Protein AF-A0A8J3EU30-F1 (afdb_monomer_lite)

InterPro domains:
  IPR036388 Winged helix-like DNA-binding domain superfamily [G3DSA:1.10.10.10] (7-83)
  IPR036390 Winged helix DNA-binding domain superfamily [SSF46785] (15-82)

Secondary structure (DSSP, 8-state):
------HHHHHHHHHHHHTTSSS--HHHHHHHHH---HHHHHHHHHHHHHTTSEE--EEEEPTTT--EEEE-TT-EE-HHHHHHHHHHT-

Foldseek 3Di:
DPPPQPLLLQLLLQQVVLVPDPQRDQLVRSCVRSVDHSVVSVVSVVVCVVVVQKDDFDQDQDPVPRDTDTDCRRIDGDPVNVVSNVVVVD

Organism: NCBI:txid1516104

Structure (mmCIF, N/CA/C/O backbone):
data_AF-A0A8J3EU30-F1
#
_entry.id   AF-A0A8J3EU30-F1
#
loop_
_atom_site.group_PDB
_atom_site.id
_atom_site.type_symbol
_atom_site.label_atom_id
_atom_site.label_alt_id
_atom_site.label_comp_id
_atom_site.label_asym_id
_atom_site.label_entity_id
_atom_site.label_seq_id
_atom_site.pdbx_PDB_ins_code
_atom_site.Cartn_x
_atom_site.Cartn_y
_atom_site.Cartn_z
_atom_site.occupancy
_atom_site.B_iso_or_equiv
_atom_site.auth_seq_id
_atom_site.auth_comp_id
_atom_site.auth_asym_id
_atom_site.auth_atom_id
_atom_site.pdbx_PDB_model_num
ATOM 1 N N . MET A 1 1 ? -17.996 -14.029 12.569 1.00 33.94 1 MET A N 1
ATOM 2 C CA . MET A 1 1 ? -17.986 -13.377 11.247 1.00 33.94 1 MET A CA 1
ATOM 3 C C . MET A 1 1 ? -16.531 -13.289 10.846 1.00 33.94 1 MET A C 1
ATOM 5 O O . MET A 1 1 ? -15.818 -12.483 11.416 1.00 33.94 1 MET A O 1
ATOM 9 N N . THR A 1 2 ? -16.058 -14.224 10.028 1.00 36.41 2 THR A N 1
ATOM 10 C CA . THR A 1 2 ? -14.691 -14.214 9.502 1.00 36.41 2 THR A CA 1
ATOM 11 C C . THR A 1 2 ? -14.639 -13.131 8.439 1.00 36.41 2 THR A C 1
ATOM 13 O O . THR A 1 2 ? -15.176 -13.309 7.349 1.00 36.41 2 THR A O 1
ATOM 16 N N . THR A 1 3 ? -14.082 -11.978 8.789 1.00 44.31 3 THR A N 1
ATOM 17 C CA . THR A 1 3 ? -13.671 -10.951 7.835 1.00 44.31 3 THR A CA 1
ATOM 18 C C . THR A 1 3 ? -12.640 -11.608 6.923 1.00 44.31 3 THR A C 1
ATOM 20 O O . THR A 1 3 ? -11.489 -11.793 7.307 1.00 44.31 3 THR A O 1
ATOM 23 N N . MET A 1 4 ? -13.078 -12.089 5.757 1.00 49.94 4 MET A N 1
ATOM 24 C CA . MET A 1 4 ? -12.158 -12.392 4.668 1.00 49.94 4 MET A CA 1
ATOM 25 C C . MET A 1 4 ? -11.538 -11.051 4.297 1.00 49.94 4 MET A C 1
ATOM 27 O O . MET A 1 4 ? -12.228 -10.204 3.736 1.00 49.94 4 MET A O 1
ATOM 31 N N . ILE A 1 5 ? -10.296 -10.830 4.719 1.00 55.09 5 ILE A N 1
ATOM 32 C CA . ILE A 1 5 ? -9.524 -9.660 4.316 1.00 55.09 5 ILE A CA 1
ATOM 33 C C . ILE A 1 5 ? -9.429 -9.732 2.789 1.00 55.09 5 ILE A C 1
ATOM 35 O O . ILE A 1 5 ? -9.004 -10.757 2.254 1.00 55.09 5 ILE A O 1
ATOM 39 N N . SER A 1 6 ? -9.901 -8.695 2.099 1.00 65.44 6 SER A N 1
ATOM 40 C CA . SER A 1 6 ? -9.782 -8.592 0.642 1.00 65.44 6 SER A CA 1
ATOM 41 C C . SER A 1 6 ? -8.303 -8.567 0.246 1.00 65.44 6 SER A C 1
ATOM 43 O O . SER A 1 6 ? -7.475 -8.048 0.997 1.00 65.44 6 SER A O 1
ATOM 45 N N . ASP A 1 7 ? -7.951 -9.069 -0.938 1.00 68.69 7 ASP A N 1
ATOM 46 C CA . ASP A 1 7 ? -6.567 -9.034 -1.434 1.00 68.69 7 ASP A CA 1
ATOM 47 C C . ASP A 1 7 ? -5.989 -7.604 -1.396 1.00 68.69 7 ASP A C 1
ATOM 49 O O . ASP A 1 7 ? -4.845 -7.408 -0.991 1.00 68.69 7 ASP A O 1
ATOM 53 N N . ALA A 1 8 ? -6.815 -6.588 -1.679 1.00 68.50 8 ALA A N 1
ATOM 54 C CA . ALA A 1 8 ? -6.451 -5.171 -1.568 1.00 68.50 8 ALA A CA 1
ATOM 55 C C . ALA A 1 8 ? -6.170 -4.722 -0.118 1.00 68.50 8 ALA A C 1
ATOM 57 O O . ALA A 1 8 ? -5.252 -3.946 0.142 1.00 68.50 8 ALA A O 1
ATOM 58 N N . GLU A 1 9 ? -6.925 -5.237 0.853 1.00 74.44 9 GLU A N 1
ATOM 59 C CA . GLU A 1 9 ? -6.749 -4.926 2.275 1.00 74.44 9 GLU A CA 1
ATOM 60 C C . GLU A 1 9 ? -5.476 -5.583 2.837 1.00 74.44 9 GLU A C 1
ATOM 62 O O . GLU A 1 9 ? -4.749 -4.958 3.613 1.00 74.44 9 GLU A O 1
ATOM 67 N N . MET A 1 10 ? -5.155 -6.808 2.401 1.00 77.25 10 MET A N 1
ATOM 68 C CA . MET A 1 10 ? -3.871 -7.449 2.708 1.00 77.25 10 MET A CA 1
ATOM 69 C C . MET A 1 10 ? -2.696 -6.687 2.088 1.00 77.25 10 MET A C 1
ATOM 71 O O . MET A 1 10 ? -1.677 -6.496 2.751 1.00 77.25 10 MET A O 1
ATOM 75 N N . MET A 1 11 ? -2.840 -6.202 0.852 1.00 76.88 11 MET A N 1
ATOM 76 C CA . MET A 1 11 ? -1.811 -5.382 0.204 1.00 76.88 11 MET A CA 1
ATOM 77 C C . MET A 1 11 ? -1.580 -4.070 0.941 1.00 76.88 11 MET A C 1
ATOM 79 O O . MET A 1 11 ? -0.435 -3.683 1.155 1.00 76.88 11 MET A O 1
ATOM 83 N N . LEU A 1 12 ? -2.646 -3.407 1.390 1.00 79.00 12 LEU A N 1
ATOM 84 C CA . LEU A 1 12 ? -2.534 -2.173 2.159 1.00 79.00 12 LEU A CA 1
ATOM 85 C C . LEU A 1 12 ? -1.776 -2.392 3.479 1.00 79.00 12 LEU A C 1
ATOM 87 O O . LEU A 1 12 ? -0.948 -1.564 3.862 1.00 79.00 12 LEU A O 1
ATOM 91 N N . LEU A 1 13 ? -2.016 -3.521 4.153 1.00 79.19 13 LEU A N 1
ATOM 92 C CA . LEU A 1 13 ? -1.276 -3.911 5.356 1.00 79.19 13 LEU A CA 1
ATOM 93 C C . LEU A 1 13 ? 0.202 -4.204 5.069 1.00 79.19 13 LEU A C 1
ATOM 95 O O . LEU A 1 13 ? 1.058 -3.774 5.841 1.00 79.19 13 LEU A O 1
ATOM 99 N N . ALA A 1 14 ? 0.509 -4.887 3.967 1.00 79.25 14 ALA A N 1
ATOM 100 C CA . ALA A 1 14 ? 1.888 -5.166 3.571 1.00 79.25 14 ALA A CA 1
ATOM 101 C C . ALA A 1 14 ? 2.642 -3.890 3.178 1.00 79.25 14 ALA A C 1
ATOM 103 O O . ALA A 1 14 ? 3.760 -3.676 3.631 1.00 79.25 14 ALA A O 1
ATOM 104 N N . ILE A 1 15 ? 2.010 -2.977 2.430 1.00 78.69 15 ILE A N 1
ATOM 105 C CA . ILE A 1 15 ? 2.564 -1.645 2.136 1.00 78.69 15 ILE A CA 1
ATOM 106 C C . ILE A 1 15 ? 2.837 -0.887 3.436 1.00 78.69 15 ILE A C 1
ATOM 108 O O . ILE A 1 15 ? 3.894 -0.280 3.589 1.00 78.69 15 ILE A O 1
ATOM 112 N N . PHE A 1 16 ? 1.902 -0.925 4.390 1.00 80.88 16 PHE A N 1
ATOM 113 C CA . PHE A 1 16 ? 2.080 -0.279 5.689 1.00 80.88 16 PHE A CA 1
ATOM 114 C C . PHE A 1 16 ? 3.260 -0.848 6.467 1.00 80.88 16 PHE A C 1
ATOM 116 O O . PHE A 1 16 ? 3.989 -0.089 7.104 1.00 80.88 16 PHE A O 1
ATOM 123 N N . LYS A 1 17 ? 3.448 -2.165 6.424 1.00 79.62 17 LYS A N 1
ATOM 124 C CA . LYS A 1 17 ? 4.541 -2.833 7.117 1.00 79.62 17 LYS A CA 1
ATOM 125 C C . LYS A 1 17 ? 5.886 -2.578 6.441 1.00 79.62 17 LYS A C 1
ATOM 127 O O . LYS A 1 17 ? 6.831 -2.217 7.134 1.00 79.62 17 LYS A O 1
ATOM 132 N N . GLU A 1 18 ? 5.947 -2.646 5.116 1.00 78.69 18 GLU A N 1
ATOM 133 C CA . GLU A 1 18 ? 7.134 -2.274 4.338 1.00 78.69 18 GLU A CA 1
ATOM 134 C C . GLU A 1 18 ? 7.535 -0.817 4.573 1.00 78.69 18 GLU A C 1
ATOM 136 O O . GLU A 1 18 ? 8.706 -0.524 4.778 1.00 78.69 18 GLU A O 1
ATOM 141 N N . LEU A 1 19 ? 6.568 0.101 4.672 1.00 77.31 19 LEU A N 1
ATOM 142 C CA . LEU A 1 19 ? 6.831 1.500 5.028 1.00 77.31 19 LEU A CA 1
ATOM 143 C C . LEU A 1 19 ? 7.446 1.700 6.421 1.00 77.31 19 LEU A C 1
ATOM 145 O O . LEU A 1 19 ? 7.998 2.767 6.689 1.00 77.31 19 LEU A O 1
ATOM 149 N N . GLN A 1 20 ? 7.338 0.719 7.320 1.00 73.56 20 GLN A N 1
ATOM 150 C CA . GLN A 1 20 ? 8.019 0.747 8.618 1.00 73.56 20 GLN A CA 1
ATOM 151 C C . GLN A 1 20 ? 9.454 0.217 8.543 1.00 73.56 20 GLN A C 1
ATOM 153 O O . GLN A 1 20 ? 10.226 0.426 9.486 1.00 73.56 20 GLN A O 1
ATOM 158 N N . GLU A 1 21 ? 9.830 -0.459 7.455 1.00 72.94 21 GLU A N 1
ATOM 159 C CA . GLU A 1 21 ? 11.203 -0.891 7.238 1.00 72.94 21 GLU A CA 1
ATOM 160 C C . GLU A 1 21 ? 12.106 0.293 6.861 1.00 72.94 21 GLU A C 1
ATOM 162 O O . GLU A 1 21 ? 11.679 1.315 6.326 1.00 72.94 21 GLU A O 1
ATOM 167 N N . LYS A 1 22 ? 13.403 0.174 7.173 1.00 57.50 22 LYS A N 1
ATOM 168 C CA . LYS A 1 22 ? 14.391 1.226 6.872 1.00 57.50 22 LYS A CA 1
ATOM 169 C C . LYS A 1 22 ? 14.651 1.393 5.372 1.00 57.50 22 LYS A C 1
ATOM 171 O O . LYS A 1 22 ? 15.082 2.468 4.964 1.00 57.50 22 LYS A O 1
ATOM 176 N N . GLU A 1 23 ? 14.430 0.339 4.593 1.00 63.88 23 GLU A N 1
ATOM 177 C CA . GLU A 1 23 ? 14.582 0.304 3.138 1.00 63.88 23 GLU A CA 1
ATOM 178 C C . GLU A 1 23 ? 13.346 -0.388 2.542 1.00 63.88 23 GLU A C 1
ATOM 180 O O . GLU A 1 23 ? 13.410 -1.581 2.247 1.00 63.88 23 GLU A O 1
ATOM 185 N N . PRO A 1 24 ? 12.212 0.326 2.412 1.00 63.78 24 PRO A N 1
ATOM 186 C CA . PRO A 1 24 ? 10.966 -0.261 1.932 1.00 63.78 24 PRO A CA 1
ATOM 187 C C . PRO A 1 24 ? 11.161 -0.826 0.526 1.00 63.78 24 PRO A C 1
ATOM 189 O O . PRO A 1 24 ? 11.508 -0.097 -0.408 1.00 63.78 24 PRO A O 1
ATOM 192 N N . ASN A 1 25 ? 10.930 -2.127 0.361 1.00 71.12 25 ASN A N 1
ATOM 193 C CA . ASN A 1 25 ? 10.984 -2.775 -0.943 1.00 71.12 25 ASN A CA 1
ATOM 194 C C . ASN A 1 25 ? 9.610 -3.341 -1.266 1.00 71.12 25 ASN A C 1
ATOM 196 O O . ASN A 1 25 ? 9.340 -4.508 -1.025 1.00 71.12 25 ASN A O 1
ATOM 200 N N . PHE A 1 26 ? 8.740 -2.516 -1.838 1.00 68.56 26 PHE A N 1
ATOM 201 C CA . PHE A 1 26 ? 7.353 -2.901 -2.086 1.00 68.56 26 PHE A CA 1
ATOM 202 C C . PHE A 1 26 ? 7.216 -4.118 -3.009 1.00 68.56 26 PHE A C 1
ATOM 204 O O . PHE A 1 26 ? 6.432 -5.012 -2.714 1.00 68.56 26 PHE A O 1
ATOM 211 N N . GLU A 1 27 ? 8.004 -4.218 -4.080 1.00 63.84 27 GLU A N 1
ATOM 212 C CA . GLU A 1 27 ? 7.902 -5.345 -5.020 1.00 63.84 27 GLU A CA 1
ATOM 213 C C . GLU A 1 27 ? 8.287 -6.678 -4.374 1.00 63.84 27 GLU A C 1
ATOM 215 O O . GLU A 1 27 ? 7.591 -7.679 -4.532 1.00 63.84 27 GLU A O 1
ATOM 220 N N . LYS A 1 28 ? 9.393 -6.704 -3.625 1.00 65.38 28 LYS A N 1
ATOM 221 C CA . LYS A 1 28 ? 9.895 -7.927 -2.988 1.00 65.38 28 LYS A CA 1
ATOM 222 C C . LYS A 1 28 ? 9.202 -8.212 -1.657 1.00 65.38 28 LYS A C 1
ATOM 224 O O . LYS A 1 28 ? 8.987 -9.372 -1.312 1.00 65.38 28 LYS A O 1
ATOM 229 N N . GLY A 1 29 ? 8.886 -7.159 -0.923 1.00 62.03 29 GLY A N 1
ATOM 230 C CA . GLY A 1 29 ? 8.224 -7.157 0.369 1.00 62.03 29 GLY A CA 1
ATOM 231 C C . GLY A 1 29 ? 6.796 -7.647 0.264 1.00 62.03 29 GLY A C 1
ATOM 232 O O . GLY A 1 29 ? 6.471 -8.687 0.823 1.00 62.03 29 GLY A O 1
ATOM 233 N N . ILE A 1 30 ? 5.970 -7.003 -0.568 1.00 68.06 30 ILE A N 1
ATOM 234 C CA . ILE A 1 30 ? 4.564 -7.396 -0.758 1.00 68.06 30 ILE A CA 1
ATOM 235 C C . ILE A 1 30 ? 4.467 -8.793 -1.380 1.00 68.06 30 ILE A C 1
ATOM 237 O O . ILE A 1 30 ? 3.631 -9.591 -0.957 1.00 68.06 30 ILE A O 1
ATOM 241 N N . HIS A 1 31 ? 5.354 -9.133 -2.325 1.00 67.00 31 HIS A N 1
ATOM 242 C CA . HIS A 1 31 ? 5.422 -10.487 -2.880 1.00 67.00 31 HIS A CA 1
ATOM 243 C C . HIS A 1 31 ? 5.671 -11.549 -1.804 1.00 67.00 31 HIS A C 1
ATOM 245 O O . HIS A 1 31 ? 4.988 -12.571 -1.778 1.00 67.00 31 HIS A O 1
ATOM 251 N N . ASN A 1 32 ? 6.625 -11.307 -0.900 1.00 64.88 32 ASN A N 1
ATOM 252 C CA . ASN A 1 32 ? 6.963 -12.254 0.162 1.00 64.88 32 ASN A CA 1
ATOM 253 C C . ASN A 1 32 ? 5.954 -12.254 1.318 1.00 64.88 32 ASN A C 1
ATOM 255 O O . ASN A 1 32 ? 5.710 -13.308 1.900 1.00 64.88 32 ASN A O 1
ATOM 259 N N . GLU A 1 33 ? 5.389 -11.101 1.669 1.00 64.69 33 GLU A N 1
ATOM 260 C CA . GLU A 1 33 ? 4.469 -10.950 2.799 1.00 64.69 33 GLU A CA 1
ATOM 261 C C . GLU A 1 33 ? 3.060 -11.435 2.482 1.00 64.69 33 GLU A C 1
ATOM 263 O O . GLU A 1 33 ? 2.454 -12.143 3.286 1.00 64.69 33 GLU A O 1
ATOM 268 N N . VAL A 1 34 ? 2.534 -11.057 1.316 1.00 63.66 34 VAL A N 1
ATOM 269 C CA . VAL A 1 34 ? 1.161 -11.386 0.907 1.00 63.66 34 VAL A CA 1
ATOM 270 C C . VAL A 1 34 ? 1.130 -12.655 0.052 1.00 63.66 34 VAL A C 1
ATOM 272 O O . VAL A 1 34 ? 0.072 -13.239 -0.162 1.00 63.66 34 VAL A O 1
ATOM 275 N N . GLY A 1 35 ? 2.284 -13.123 -0.437 1.00 63.53 35 GLY A N 1
ATOM 276 C CA . GLY A 1 35 ? 2.361 -14.276 -1.339 1.00 63.53 35 GLY A CA 1
ATOM 277 C C . GLY A 1 35 ? 1.787 -13.991 -2.732 1.00 63.53 35 GLY A C 1
ATOM 278 O O . GLY A 1 35 ? 1.486 -14.921 -3.480 1.00 63.53 35 GLY A O 1
ATOM 279 N N . VAL A 1 36 ? 1.613 -12.715 -3.082 1.00 64.62 36 VAL A N 1
ATOM 280 C CA . VAL A 1 36 ? 1.070 -12.266 -4.371 1.00 64.62 36 VAL A CA 1
ATOM 281 C C . VAL A 1 36 ? 2.191 -12.288 -5.394 1.00 64.62 36 VAL A C 1
ATOM 283 O O . VAL A 1 36 ? 3.261 -11.751 -5.127 1.00 64.62 36 VAL A O 1
ATOM 286 N N . ALA A 1 37 ? 1.994 -12.891 -6.569 1.00 68.31 37 ALA A N 1
ATOM 287 C CA . ALA A 1 37 ? 3.043 -12.887 -7.590 1.00 68.31 37 ALA A CA 1
ATOM 288 C C . ALA A 1 37 ? 3.417 -11.443 -7.974 1.00 68.31 37 ALA A C 1
ATOM 290 O O . ALA A 1 37 ? 2.540 -10.591 -8.077 1.00 68.31 37 ALA A O 1
ATOM 291 N N . ILE A 1 38 ? 4.712 -11.178 -8.190 1.00 67.25 38 ILE A N 1
ATOM 292 C CA . ILE A 1 38 ? 5.263 -9.837 -8.478 1.00 67.25 38 ILE A CA 1
ATOM 293 C C . ILE A 1 38 ? 4.472 -9.089 -9.568 1.00 67.25 38 ILE A C 1
ATOM 295 O O . ILE A 1 38 ? 4.262 -7.886 -9.471 1.00 67.25 38 ILE A O 1
ATOM 299 N N . GLU A 1 39 ? 3.960 -9.818 -10.560 1.00 69.38 39 GLU A N 1
ATOM 300 C CA . GLU A 1 39 ? 3.147 -9.297 -11.665 1.00 69.38 39 GLU A CA 1
ATOM 301 C C . GLU A 1 39 ? 1.784 -8.716 -11.243 1.00 69.38 39 GLU A C 1
ATOM 303 O O . GLU A 1 39 ? 1.250 -7.855 -11.938 1.00 69.38 39 GLU A O 1
ATOM 308 N N . TYR A 1 40 ? 1.239 -9.138 -10.097 1.00 70.12 40 TYR A N 1
ATOM 309 C CA . TYR A 1 40 ? -0.011 -8.621 -9.526 1.00 70.12 40 TYR A CA 1
ATOM 310 C C . TYR A 1 40 ? 0.216 -7.595 -8.410 1.00 70.12 40 TYR A C 1
ATOM 312 O O . TYR A 1 40 ? -0.722 -6.898 -8.031 1.00 70.12 40 TYR A O 1
ATOM 320 N N . VAL A 1 41 ? 1.445 -7.466 -7.900 1.00 72.75 41 VAL A N 1
ATOM 321 C CA . VAL A 1 41 ? 1.788 -6.479 -6.864 1.00 72.75 41 VAL A CA 1
ATOM 322 C C . VAL A 1 41 ? 1.640 -5.066 -7.424 1.00 72.75 41 VAL A C 1
ATOM 324 O O . VAL A 1 41 ? 0.896 -4.254 -6.887 1.00 72.75 41 VAL A O 1
ATOM 327 N N . THR A 1 42 ? 2.282 -4.788 -8.557 1.00 76.62 42 THR A N 1
ATOM 328 C CA . THR A 1 42 ? 2.224 -3.488 -9.234 1.00 76.62 42 THR A CA 1
ATOM 329 C C . THR A 1 42 ? 0.799 -2.992 -9.530 1.00 76.62 42 THR A C 1
ATOM 331 O O . THR A 1 42 ? 0.478 -1.883 -9.096 1.00 76.62 42 THR A O 1
ATOM 334 N N . PRO A 1 43 ? -0.069 -3.750 -10.235 1.00 78.88 43 PRO A N 1
ATOM 335 C CA . PRO A 1 43 ? -1.426 -3.292 -10.528 1.00 78.88 43 PRO A CA 1
ATOM 336 C C . PRO A 1 43 ? -2.251 -3.064 -9.261 1.00 78.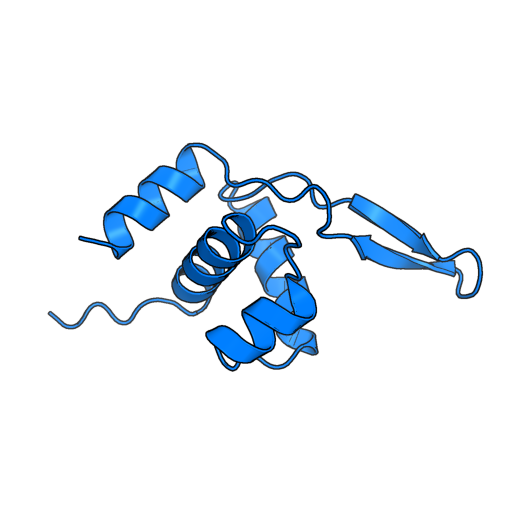88 43 PRO A C 1
ATOM 338 O O . PRO A 1 43 ? -2.996 -2.097 -9.200 1.00 78.88 43 PRO A O 1
ATOM 341 N N . ALA A 1 44 ? -2.066 -3.863 -8.213 1.00 77.56 44 ALA A N 1
ATOM 342 C CA . ALA A 1 44 ? -2.811 -3.666 -6.978 1.00 77.56 44 ALA A CA 1
ATOM 343 C C . ALA A 1 44 ? -2.352 -2.453 -6.159 1.00 77.56 44 ALA A C 1
ATOM 345 O O . ALA A 1 44 ? -3.175 -1.787 -5.537 1.00 77.56 44 ALA A O 1
ATOM 346 N N . ILE A 1 45 ? -1.055 -2.128 -6.165 1.00 79.62 45 ILE A N 1
ATOM 347 C CA . ILE A 1 45 ? -0.571 -0.869 -5.580 1.00 79.62 45 ILE A CA 1
ATOM 348 C C . ILE A 1 45 ? -1.196 0.313 -6.341 1.00 79.62 45 ILE A C 1
ATOM 350 O O . ILE A 1 45 ? -1.658 1.268 -5.723 1.00 79.62 45 ILE A O 1
ATOM 354 N N . ILE A 1 46 ? -1.272 0.232 -7.673 1.00 81.88 46 ILE A N 1
ATOM 355 C CA . ILE A 1 46 ? -1.934 1.252 -8.499 1.00 81.88 46 ILE A CA 1
ATOM 356 C C . ILE A 1 46 ? -3.425 1.362 -8.151 1.00 81.88 46 ILE A C 1
ATOM 358 O O . ILE A 1 46 ? -3.921 2.476 -7.993 1.00 81.88 46 ILE A O 1
ATOM 362 N N . ASP A 1 47 ? -4.128 0.243 -7.972 1.00 84.12 47 ASP A N 1
ATOM 363 C CA . ASP A 1 47 ? -5.536 0.243 -7.558 1.00 84.12 47 ASP A CA 1
ATOM 364 C C . ASP A 1 47 ? -5.715 0.923 -6.191 1.00 84.12 47 ASP A C 1
ATOM 366 O O . ASP A 1 47 ? -6.596 1.764 -6.031 1.00 84.12 47 ASP A O 1
ATOM 370 N N . LEU A 1 48 ? -4.826 0.662 -5.226 1.00 81.94 48 LEU A N 1
ATOM 371 C CA . LEU A 1 48 ? -4.845 1.329 -3.918 1.00 81.94 48 LEU A CA 1
ATOM 372 C C . LEU A 1 48 ? -4.587 2.839 -4.007 1.00 81.94 48 LEU A C 1
ATOM 374 O O . LEU A 1 48 ? -5.098 3.604 -3.182 1.00 81.94 48 LEU A O 1
ATOM 378 N N . GLU A 1 49 ? -3.790 3.289 -4.978 1.00 84.44 49 GLU A N 1
ATOM 379 C CA . GLU A 1 49 ? -3.601 4.718 -5.244 1.00 84.44 49 GLU A CA 1
ATOM 380 C C . GLU A 1 49 ? -4.859 5.332 -5.869 1.00 84.44 49 GLU A C 1
ATOM 382 O O . GLU A 1 49 ? -5.285 6.411 -5.455 1.00 84.44 49 GLU A O 1
ATOM 387 N N . GLN A 1 50 ? -5.511 4.627 -6.799 1.00 83.50 50 GLN A N 1
ATOM 388 C CA . GLN A 1 50 ? -6.782 5.060 -7.393 1.00 83.50 50 GLN A CA 1
ATOM 389 C C . GLN A 1 50 ? -7.922 5.118 -6.371 1.00 83.50 50 GLN A C 1
ATOM 391 O O . GLN A 1 50 ? -8.743 6.036 -6.413 1.00 83.50 50 GLN A O 1
ATOM 396 N N . GLU A 1 51 ? -7.953 4.184 -5.421 1.00 83.75 51 GLU A N 1
ATOM 397 C CA . GLU A 1 51 ? -8.873 4.203 -4.279 1.00 83.75 51 GLU A CA 1
ATOM 398 C C . GLU A 1 51 ? -8.527 5.304 -3.259 1.00 83.75 51 GLU A C 1
ATOM 400 O O . GLU A 1 51 ? -9.318 5.615 -2.366 1.00 83.75 51 GLU A O 1
ATOM 405 N N . GLY A 1 52 ? -7.361 5.941 -3.402 1.00 84.19 52 GLY A N 1
ATOM 406 C CA . GLY A 1 52 ? -6.900 7.030 -2.550 1.00 84.19 52 GLY A CA 1
ATOM 407 C C . GLY A 1 52 ? -6.393 6.567 -1.186 1.00 84.19 52 GLY A C 1
ATOM 408 O O . GLY A 1 52 ? -6.317 7.380 -0.260 1.00 84.19 52 GLY A O 1
ATOM 409 N N . TYR A 1 53 ? -6.058 5.284 -1.032 1.00 85.06 53 TYR A N 1
ATOM 410 C CA . TYR A 1 53 ? -5.473 4.723 0.188 1.00 85.06 53 TYR A CA 1
ATOM 411 C C . TYR A 1 53 ? -3.964 4.952 0.279 1.00 85.06 53 TYR A C 1
ATOM 413 O O . TYR A 1 53 ? -3.426 5.127 1.375 1.00 85.06 53 TYR A O 1
ATOM 421 N N . ILE A 1 54 ? -3.284 5.015 -0.861 1.00 85.25 54 ILE A N 1
ATOM 422 C CA . ILE A 1 54 ? -1.864 5.360 -0.950 1.00 85.25 54 ILE A CA 1
ATOM 423 C C . ILE A 1 54 ? -1.658 6.486 -1.965 1.00 85.25 54 ILE A C 1
ATOM 425 O O . ILE A 1 54 ? -2.570 6.841 -2.705 1.00 85.25 54 ILE A O 1
ATOM 429 N N . ASN A 1 55 ? -0.479 7.092 -1.961 1.00 84.44 55 ASN A N 1
ATOM 430 C CA . ASN A 1 55 ? -0.084 8.125 -2.912 1.00 84.44 55 ASN A CA 1
ATOM 431 C C . ASN A 1 55 ? 1.436 8.092 -3.094 1.00 84.44 55 ASN A C 1
ATOM 433 O O . ASN A 1 55 ? 2.143 7.603 -2.217 1.00 84.44 55 ASN A O 1
ATOM 437 N N . GLY A 1 56 ? 1.945 8.654 -4.184 1.00 78.12 56 GLY A N 1
ATOM 438 C CA . GLY A 1 56 ? 3.380 8.794 -4.423 1.00 78.12 56 GLY A CA 1
ATOM 439 C C . GLY A 1 56 ? 3.967 7.694 -5.298 1.00 78.12 56 GLY A C 1
ATOM 440 O O . GLY A 1 56 ? 5.186 7.506 -5.282 1.00 78.12 56 GLY A O 1
ATOM 441 N N . ILE A 1 57 ? 3.132 6.998 -6.080 1.00 82.81 57 ILE A N 1
ATOM 442 C CA . ILE A 1 57 ? 3.624 6.177 -7.186 1.00 82.81 57 ILE A CA 1
ATOM 443 C C . ILE A 1 57 ? 4.172 7.125 -8.253 1.00 82.81 57 ILE A C 1
ATOM 445 O O . ILE A 1 57 ? 3.483 8.015 -8.754 1.00 82.81 57 ILE A O 1
ATOM 449 N N . ILE A 1 58 ? 5.444 6.950 -8.606 1.00 77.88 58 ILE A N 1
ATOM 450 C CA . ILE A 1 58 ? 6.094 7.754 -9.641 1.00 77.88 58 ILE A CA 1
ATOM 451 C C . ILE A 1 58 ? 6.331 6.867 -10.846 1.00 77.88 58 ILE A C 1
ATOM 453 O O . ILE A 1 58 ? 7.106 5.922 -10.782 1.00 77.88 58 ILE A O 1
ATOM 457 N N . TRP A 1 59 ? 5.720 7.197 -11.975 1.00 78.56 59 TRP A N 1
ATOM 458 C CA . TRP A 1 59 ? 6.012 6.523 -13.233 1.00 78.56 59 TRP A CA 1
ATOM 459 C C . TRP A 1 59 ? 7.372 6.992 -13.745 1.00 78.56 59 TRP A C 1
ATOM 461 O O . TRP A 1 59 ? 7.531 8.130 -14.190 1.00 78.56 59 TRP A O 1
ATOM 471 N N . VAL A 1 60 ? 8.378 6.128 -13.627 1.00 75.25 60 VAL A N 1
ATOM 472 C CA . VAL A 1 60 ? 9.731 6.400 -14.104 1.00 75.25 60 VAL A CA 1
ATOM 473 C C . VAL A 1 60 ? 9.877 5.764 -15.471 1.00 75.25 60 VAL A C 1
ATOM 475 O O . VAL A 1 60 ? 9.738 4.554 -15.641 1.00 75.25 60 VAL A O 1
ATOM 478 N N . LYS A 1 61 ? 10.175 6.591 -16.468 1.00 68.94 61 LYS A N 1
ATOM 479 C CA . LYS A 1 61 ? 10.483 6.097 -17.802 1.00 68.94 61 LYS A CA 1
ATOM 480 C C . LYS A 1 61 ? 11.904 5.552 -17.802 1.00 68.94 61 LYS A C 1
ATOM 482 O O . LYS A 1 61 ? 12.844 6.289 -17.518 1.00 68.94 61 LYS A O 1
ATOM 487 N N . SER A 1 62 ? 12.057 4.264 -18.089 1.00 61.88 62 SER A N 1
ATOM 488 C CA . SER A 1 62 ? 13.383 3.672 -18.235 1.00 61.88 62 SER A CA 1
ATOM 489 C C . SER A 1 62 ? 14.027 4.202 -19.517 1.00 61.88 62 SER A C 1
ATOM 491 O O . SER A 1 62 ? 13.488 4.000 -20.605 1.00 61.88 62 SER A O 1
ATOM 493 N N . ASP A 1 63 ? 15.180 4.867 -19.411 1.00 64.00 63 ASP A N 1
ATOM 494 C CA . ASP A 1 63 ? 15.935 5.371 -20.572 1.00 64.00 63 ASP A CA 1
ATOM 495 C C . ASP A 1 63 ? 16.426 4.241 -21.498 1.00 64.00 63 ASP A C 1
ATOM 497 O O . ASP A 1 63 ? 16.689 4.471 -22.678 1.00 64.00 63 ASP A O 1
ATOM 501 N N . VAL A 1 64 ? 16.541 3.016 -20.971 1.00 66.88 64 VAL A N 1
ATOM 502 C CA . VAL A 1 64 ? 17.069 1.850 -21.698 1.00 66.88 64 VAL A CA 1
ATOM 503 C C . VAL A 1 64 ? 15.988 1.170 -22.541 1.00 66.88 64 VAL A C 1
ATOM 505 O O . VAL A 1 64 ? 16.241 0.835 -23.695 1.00 66.88 64 VAL A O 1
ATOM 508 N N . ASP A 1 65 ? 14.778 1.019 -21.997 1.00 64.31 65 ASP A N 1
ATOM 509 C CA . ASP A 1 65 ? 13.698 0.245 -22.628 1.00 64.31 65 ASP A CA 1
ATOM 510 C C . ASP A 1 65 ? 12.506 1.104 -23.083 1.00 64.31 65 ASP A C 1
ATOM 512 O O . ASP A 1 65 ? 11.553 0.582 -23.652 1.00 64.31 65 ASP A O 1
ATOM 516 N N . GLN A 1 66 ? 12.521 2.417 -22.810 1.00 61.12 66 GLN A N 1
ATOM 517 C CA . GLN A 1 66 ? 11.400 3.361 -22.986 1.00 61.12 66 GLN A CA 1
ATOM 518 C C . GLN A 1 66 ? 10.074 2.956 -22.317 1.00 61.12 66 GLN A C 1
ATOM 520 O O . GLN A 1 66 ? 9.080 3.675 -22.448 1.00 61.12 66 GLN A O 1
ATOM 525 N N . ASN A 1 67 ? 10.066 1.854 -21.570 1.00 70.88 67 ASN A N 1
ATOM 526 C CA . ASN A 1 67 ? 8.933 1.393 -20.792 1.00 70.88 67 ASN A CA 1
ATOM 527 C C . ASN A 1 67 ? 8.773 2.259 -19.539 1.00 70.88 67 ASN A C 1
ATOM 529 O O . ASN A 1 67 ? 9.752 2.630 -18.884 1.00 70.88 67 ASN A O 1
ATOM 533 N N . GLU A 1 68 ? 7.527 2.588 -19.219 1.00 68.88 68 GLU A N 1
ATOM 534 C CA . GLU A 1 68 ? 7.172 3.258 -17.973 1.00 68.88 68 GLU A CA 1
ATOM 535 C C . GLU A 1 68 ? 7.084 2.206 -16.869 1.00 68.88 68 GLU A C 1
ATOM 537 O O . GLU A 1 68 ? 6.265 1.290 -16.933 1.00 68.88 68 GLU A O 1
ATOM 542 N N . ILE A 1 69 ? 7.970 2.319 -15.882 1.00 74.75 69 ILE A N 1
ATOM 543 C CA . ILE A 1 69 ? 8.021 1.433 -14.724 1.00 74.75 69 ILE A CA 1
ATOM 544 C C . ILE A 1 69 ? 7.505 2.232 -13.524 1.00 74.75 69 ILE A C 1
ATOM 546 O O . ILE A 1 69 ? 8.044 3.305 -13.227 1.00 74.75 69 ILE A O 1
ATOM 550 N N . PRO A 1 70 ? 6.460 1.760 -12.830 1.00 74.94 70 PRO A N 1
ATOM 551 C CA . PRO A 1 70 ? 6.000 2.404 -11.613 1.00 74.94 70 PRO A CA 1
ATOM 552 C C . PRO A 1 70 ? 7.058 2.229 -10.520 1.00 74.94 70 PRO A C 1
ATOM 554 O O . PRO A 1 70 ? 7.455 1.121 -10.174 1.00 74.94 70 PRO A O 1
ATOM 557 N N . SER A 1 71 ? 7.537 3.348 -9.995 1.00 74.19 71 SER A N 1
ATOM 558 C CA . SER A 1 71 ? 8.457 3.416 -8.871 1.00 74.19 71 SER A CA 1
ATOM 559 C C . SER A 1 71 ? 7.675 3.634 -7.590 1.00 74.19 71 SER A C 1
ATOM 561 O O . SER A 1 71 ? 6.905 4.591 -7.463 1.00 74.19 71 SER A O 1
ATOM 563 N N . PHE A 1 72 ? 7.925 2.757 -6.623 1.00 77.31 72 PHE A N 1
ATOM 564 C CA . PHE A 1 72 ? 7.262 2.774 -5.325 1.00 77.31 72 PHE A CA 1
ATOM 565 C C . PHE A 1 72 ? 8.088 3.470 -4.234 1.00 77.31 72 PHE A C 1
ATOM 567 O O . PHE A 1 72 ? 7.679 3.508 -3.083 1.00 77.31 72 PHE A O 1
ATOM 574 N N . ASN A 1 73 ? 9.236 4.065 -4.575 1.00 68.62 73 ASN A N 1
ATOM 575 C CA . ASN A 1 73 ? 10.169 4.637 -3.592 1.00 68.62 73 ASN A CA 1
ATOM 576 C C . ASN A 1 73 ? 9.586 5.784 -2.752 1.00 68.62 73 ASN A C 1
ATOM 578 O O . ASN A 1 73 ? 10.051 6.016 -1.640 1.00 68.62 73 ASN A O 1
ATOM 582 N N . ASN A 1 74 ? 8.598 6.505 -3.284 1.00 74.50 74 ASN A N 1
ATOM 583 C CA . ASN A 1 74 ? 7.937 7.622 -2.605 1.00 74.50 74 ASN A CA 1
ATOM 584 C C . ASN A 1 74 ? 6.494 7.297 -2.205 1.00 74.50 74 ASN A C 1
ATOM 586 O O . ASN A 1 74 ? 5.739 8.214 -1.874 1.00 74.50 74 ASN A O 1
ATOM 590 N N . VAL A 1 75 ? 6.107 6.017 -2.235 1.00 81.62 75 VAL A N 1
ATOM 591 C CA . VAL A 1 75 ? 4.778 5.609 -1.789 1.00 81.62 75 VAL A CA 1
ATOM 592 C C . VAL A 1 75 ? 4.611 5.999 -0.328 1.00 81.62 75 VAL A C 1
ATOM 594 O O . VAL A 1 75 ? 5.489 5.796 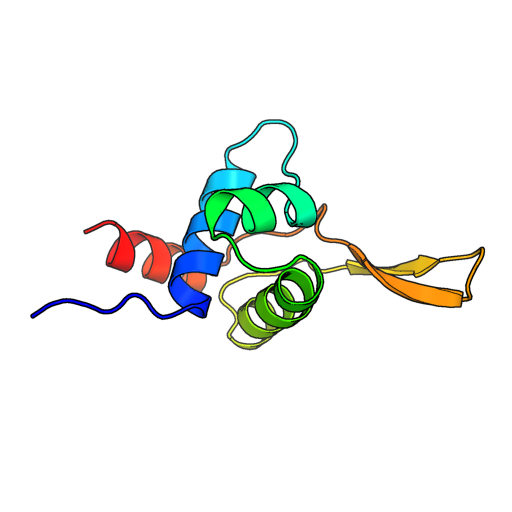0.502 1.00 81.62 75 VAL A O 1
ATOM 597 N N . ALA A 1 76 ? 3.468 6.582 -0.016 1.00 82.25 76 ALA A N 1
ATOM 598 C CA . ALA A 1 76 ? 3.053 6.943 1.319 1.00 82.25 76 ALA A CA 1
ATOM 599 C C . ALA A 1 76 ? 1.580 6.586 1.482 1.00 82.25 76 ALA A C 1
ATOM 601 O O . ALA A 1 76 ? 0.773 6.730 0.562 1.00 82.25 76 ALA A O 1
ATOM 602 N N . ILE A 1 77 ? 1.213 6.140 2.676 1.00 84.94 77 ILE A N 1
ATOM 603 C CA . ILE A 1 77 ? -0.184 5.870 3.000 1.00 84.94 77 ILE A CA 1
ATOM 604 C C . ILE A 1 77 ? -0.895 7.193 3.275 1.00 84.94 77 ILE A C 1
ATOM 606 O O . ILE A 1 77 ? -0.416 8.036 4.038 1.00 84.94 77 ILE A O 1
ATOM 610 N N . THR A 1 78 ? -2.054 7.380 2.651 1.00 87.50 78 THR A N 1
ATOM 611 C CA . THR A 1 78 ? -2.897 8.549 2.904 1.00 87.50 78 THR A CA 1
ATOM 612 C C . THR A 1 78 ? -3.607 8.407 4.256 1.00 87.50 78 THR A C 1
ATOM 614 O O . THR A 1 78 ? -3.731 7.301 4.789 1.00 87.50 78 THR A O 1
ATOM 617 N N . PRO A 1 79 ? -4.164 9.493 4.821 1.00 84.94 79 PRO A N 1
ATOM 618 C CA . PRO A 1 79 ? -4.977 9.399 6.033 1.00 84.94 79 PRO A CA 1
ATOM 619 C C . PRO A 1 79 ? -6.124 8.383 5.905 1.00 84.94 79 PRO A C 1
ATOM 621 O O . PRO A 1 79 ? -6.416 7.667 6.860 1.00 84.94 79 PRO A O 1
ATOM 624 N N . SER A 1 80 ? -6.729 8.274 4.718 1.00 84.94 80 SER A N 1
ATOM 625 C CA . SER A 1 80 ? -7.787 7.304 4.417 1.00 84.94 80 SER A CA 1
ATOM 626 C C . SER A 1 80 ? -7.275 5.863 4.454 1.00 84.94 80 SER A C 1
ATOM 628 O O . SER A 1 80 ? -7.910 5.007 5.070 1.00 84.94 80 SER A O 1
ATOM 630 N N . GLY A 1 81 ? -6.110 5.595 3.851 1.00 84.62 81 GLY A N 1
ATOM 631 C CA . GLY A 1 81 ? -5.473 4.277 3.920 1.00 84.62 81 GLY A CA 1
ATOM 632 C C . GLY A 1 81 ? -5.083 3.914 5.344 1.00 84.62 81 GLY A C 1
ATOM 633 O O . GLY A 1 81 ? -5.299 2.789 5.780 1.00 84.62 81 GLY A O 1
ATOM 634 N N . MET A 1 82 ? -4.612 4.885 6.125 1.00 84.06 82 MET A N 1
ATOM 635 C C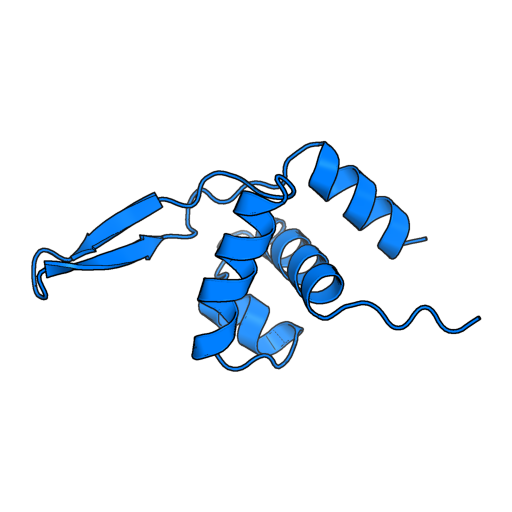A . MET A 1 82 ? -4.232 4.641 7.512 1.00 84.06 82 MET A CA 1
ATOM 636 C C . MET A 1 82 ? -5.436 4.309 8.399 1.00 84.06 82 MET A C 1
ATOM 638 O O . MET A 1 82 ? -5.339 3.422 9.242 1.00 84.06 82 MET A O 1
ATOM 642 N N . ILE A 1 83 ? -6.586 4.960 8.191 1.00 86.38 83 ILE A N 1
ATOM 643 C CA . ILE A 1 83 ? -7.838 4.599 8.877 1.00 86.38 83 ILE A CA 1
ATOM 644 C C . ILE A 1 83 ? -8.212 3.150 8.558 1.00 86.38 83 ILE A C 1
ATOM 646 O O . ILE A 1 83 ? -8.506 2.385 9.474 1.00 86.38 83 ILE A O 1
ATOM 650 N N . LYS A 1 84 ? -8.133 2.756 7.284 1.00 83.19 84 LYS A N 1
ATOM 651 C CA . LYS A 1 84 ? -8.450 1.398 6.838 1.00 83.19 84 LYS A CA 1
ATOM 652 C C . LYS A 1 84 ? -7.492 0.356 7.429 1.00 83.19 84 LYS A C 1
ATOM 654 O O . LYS A 1 84 ? -7.941 -0.668 7.928 1.00 83.19 84 LYS A O 1
ATOM 659 N N . VAL A 1 85 ? -6.190 0.648 7.478 1.00 84.19 85 VAL A N 1
ATOM 660 C CA . VAL A 1 85 ? -5.188 -0.177 8.181 1.00 84.19 85 VAL A CA 1
ATOM 661 C C . VAL A 1 85 ? -5.546 -0.342 9.659 1.00 84.19 85 VAL A C 1
ATOM 663 O O . VAL A 1 85 ? -5.508 -1.450 10.183 1.00 84.1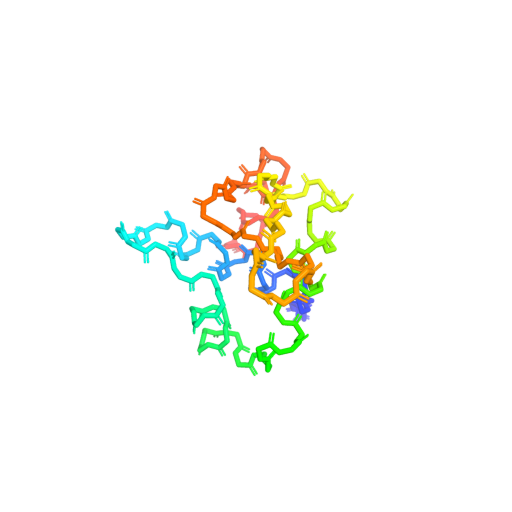9 85 VAL A O 1
ATOM 666 N N . ILE A 1 86 ? -5.933 0.741 10.339 1.00 82.19 86 ILE A N 1
ATOM 667 C CA . ILE A 1 86 ? -6.334 0.696 11.753 1.00 82.19 86 ILE A CA 1
ATOM 668 C C . ILE A 1 86 ? -7.608 -0.139 11.950 1.00 82.19 86 ILE A C 1
ATOM 670 O O . ILE A 1 86 ? -7.718 -0.835 12.958 1.00 82.19 86 ILE A O 1
ATOM 674 N N . GLU A 1 87 ? -8.565 -0.081 11.022 1.00 83.19 87 GLU A N 1
ATOM 675 C CA . GLU A 1 87 ? -9.758 -0.938 11.046 1.00 83.19 87 GLU A CA 1
ATOM 676 C C . GLU A 1 87 ? -9.412 -2.418 10.876 1.00 83.19 87 GLU A C 1
ATOM 678 O O . GLU A 1 87 ? -10.013 -3.253 11.544 1.00 83.19 87 GLU A O 1
ATOM 683 N N . LEU A 1 88 ? -8.433 -2.737 10.027 1.00 79.25 88 LEU A N 1
ATOM 684 C CA . LEU A 1 88 ? -7.989 -4.110 9.773 1.00 79.25 88 LEU A CA 1
ATOM 685 C C . LEU A 1 88 ? -7.146 -4.701 10.912 1.00 79.25 88 LEU A C 1
ATOM 687 O O . LEU A 1 88 ? -7.107 -5.91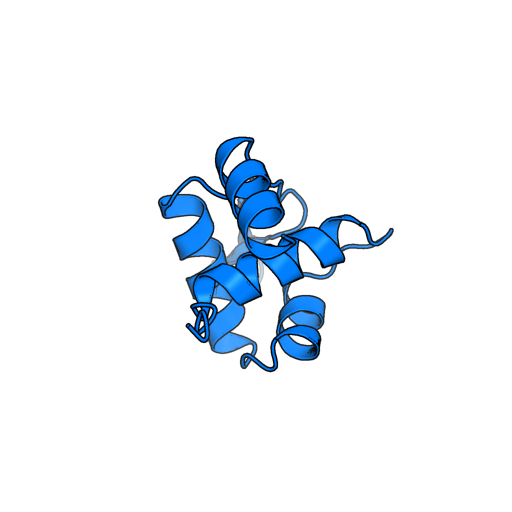7 11.075 1.00 79.25 88 LEU A O 1
ATOM 691 N N . LEU A 1 89 ? -6.464 -3.857 11.692 1.00 74.75 89 LEU A N 1
ATOM 692 C CA . LEU A 1 89 ? -5.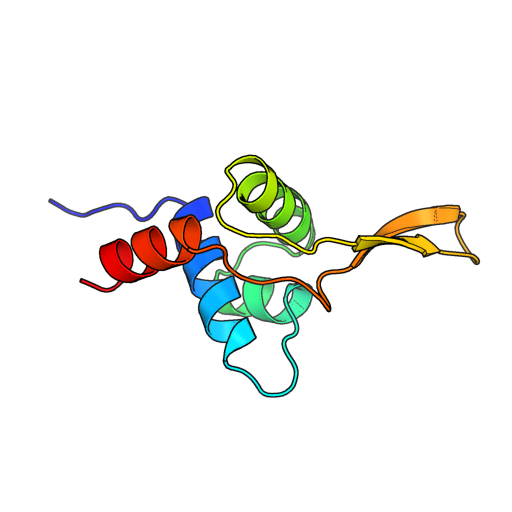648 -4.266 12.842 1.00 74.75 89 LEU A CA 1
ATOM 693 C C . LEU A 1 89 ? -6.451 -4.440 14.149 1.00 74.75 89 LEU A C 1
ATOM 695 O O . LEU A 1 89 ? -5.862 -4.829 15.161 1.00 74.75 89 LEU A O 1
ATOM 699 N N . LYS A 1 90 ? -7.750 -4.117 14.159 1.00 66.56 90 LYS A N 1
ATOM 700 C CA . LYS A 1 90 ? -8.649 -4.248 15.321 1.00 66.56 90 LYS A CA 1
ATOM 701 C C . LYS A 1 90 ? -9.352 -5.599 15.374 1.00 66.56 90 LYS A C 1
ATOM 703 O O . LYS A 1 90 ? -9.518 -6.089 16.514 1.00 66.56 90 LYS A O 1
#

Radius of gyration: 13.27 Å; chains: 1; bounding box: 35×24×38 Å

Sequence (90 aa):
MTTMISDAEMMLLAIFKELQEKEPNFEKGIHNEVGVAIEYVTPAIIDLEQEGYINGIIWVKSDVDQNEIPSFNNVAITPSGMIKVIELLK

pLDDT: mean 73.11, std 10.52, range [33.94, 87.5]